Protein AF-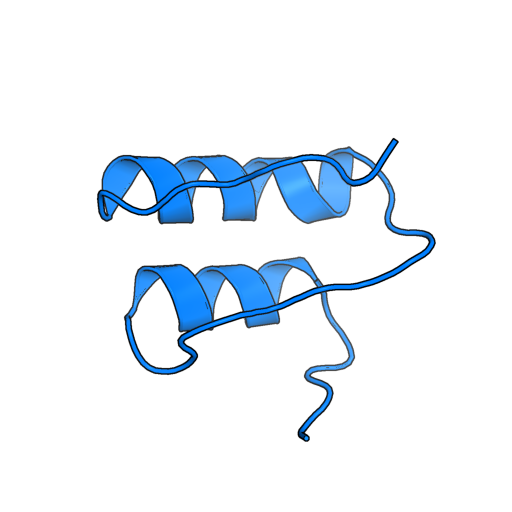A0A6V7IQ95-F1 (afdb_monomer_lite)

InterPro domains:
  IPR000760 Inositol monophosphatase-like [PF00459] (2-49)
  IPR020550 Inositol monophosphatase, conserved site [PS00630] (30-44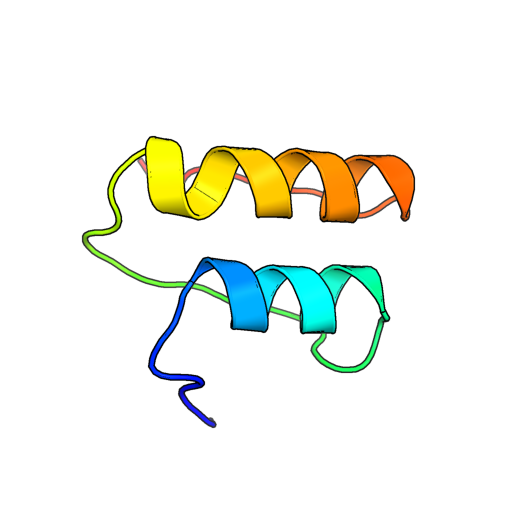)

pLDDT: mean 85.96, std 9.35, range [56.28, 95.19]

Radius of gyration: 9.88 Å; chains: 1; bounding box: 24×19×22 Å

Sequence (50 aa):
IRNAGSTALALAYVARGIIDVFHMDFTNSWDIAAGWLMVEEAGGTVTDSK

Secondary structure (DSSP, 8-state):
----S-HHHHHHHHHTTS-S----SS--HHHHHHHHHHHHHTT-------

Foldseek 3Di:
DDDPVAQQVVLLCCLVVVDVDDDDPDDDPVSCVNSCVSQVVSVHDDDDPD

Organism: NCBI:txid1563983

Structure (mmCIF, N/CA/C/O backbone):
data_AF-A0A6V7IQ95-F1
#
_entry.id   AF-A0A6V7IQ95-F1
#
loop_
_atom_site.group_PDB
_atom_site.id
_atom_site.type_symbol
_atom_site.label_atom_id
_atom_site.label_alt_id
_atom_site.label_comp_id
_atom_site.label_asym_id
_atom_site.label_entity_id
_atom_site.label_seq_id
_atom_site.pdbx_PDB_ins_code
_atom_site.Cartn_x
_atom_site.Cartn_y
_atom_site.Cartn_z
_atom_site.occupancy
_atom_site.B_iso_or_equiv
_atom_site.auth_seq_id
_atom_site.auth_comp_id
_atom_site.auth_asym_id
_atom_site.auth_atom_id
_atom_site.pdbx_PDB_model_num
ATOM 1 N N . ILE A 1 1 ? 1.703 -7.000 -16.074 1.00 56.78 1 ILE A N 1
ATOM 2 C CA . ILE A 1 1 ? 2.569 -6.637 -14.927 1.00 56.78 1 ILE A CA 1
ATOM 3 C C . ILE A 1 1 ? 3.231 -5.305 -15.259 1.00 56.78 1 ILE A C 1
ATOM 5 O O . ILE A 1 1 ? 3.979 -5.243 -16.228 1.00 56.78 1 ILE A O 1
ATOM 9 N N . ARG A 1 2 ? 2.876 -4.226 -14.553 1.00 66.56 2 ARG A N 1
ATOM 10 C CA . ARG A 1 2 ? 3.518 -2.909 -14.686 1.00 66.56 2 ARG A CA 1
ATOM 11 C C . ARG A 1 2 ? 4.014 -2.483 -13.311 1.00 66.56 2 ARG A C 1
ATOM 13 O O . ARG A 1 2 ? 3.293 -2.673 -12.341 1.00 66.56 2 ARG A O 1
ATOM 20 N N . ASN A 1 3 ? 5.224 -1.937 -13.242 1.00 65.81 3 ASN A N 1
ATOM 21 C CA . ASN A 1 3 ? 5.796 -1.438 -11.999 1.00 65.81 3 ASN A CA 1
ATOM 22 C C . ASN A 1 3 ? 5.771 0.094 -12.021 1.00 65.81 3 ASN A C 1
ATOM 24 O O . ASN A 1 3 ? 6.298 0.700 -12.953 1.00 65.81 3 ASN A O 1
ATOM 28 N N . ALA A 1 4 ? 5.137 0.710 -11.025 1.00 70.06 4 ALA A N 1
ATOM 29 C CA . ALA A 1 4 ? 5.072 2.164 -10.903 1.00 70.06 4 ALA A CA 1
ATOM 30 C C . ALA A 1 4 ? 6.403 2.771 -10.421 1.00 70.06 4 ALA A C 1
ATOM 32 O O . ALA A 1 4 ? 6.568 3.986 -10.489 1.00 70.06 4 ALA A O 1
ATOM 33 N N . GLY A 1 5 ? 7.335 1.953 -9.906 1.00 78.50 5 GLY A N 1
ATOM 34 C CA . GLY A 1 5 ? 8.606 2.420 -9.334 1.00 78.50 5 GLY A CA 1
ATOM 35 C C . GLY A 1 5 ? 8.448 3.218 -8.032 1.00 78.50 5 GLY A C 1
ATOM 36 O O . GLY A 1 5 ? 9.434 3.684 -7.475 1.00 78.50 5 GLY A O 1
ATOM 37 N N . SER A 1 6 ? 7.212 3.372 -7.548 1.00 83.69 6 SER A N 1
ATOM 38 C CA . SER A 1 6 ? 6.841 4.050 -6.311 1.00 83.69 6 SER A CA 1
ATOM 39 C C . SER A 1 6 ? 5.652 3.325 -5.681 1.00 83.69 6 SER A C 1
ATOM 41 O O . SER A 1 6 ? 4.581 3.234 -6.288 1.00 83.69 6 SER A O 1
ATOM 43 N N . THR A 1 7 ? 5.847 2.828 -4.458 1.00 87.50 7 THR A N 1
ATOM 44 C CA . THR A 1 7 ? 4.823 2.148 -3.650 1.00 87.50 7 THR A CA 1
ATOM 45 C C . THR A 1 7 ? 3.611 3.048 -3.415 1.00 87.50 7 THR A C 1
ATOM 47 O O . THR A 1 7 ? 2.480 2.640 -3.668 1.00 87.50 7 THR A O 1
ATOM 50 N N . ALA A 1 8 ? 3.841 4.301 -3.009 1.00 88.44 8 ALA A N 1
ATOM 51 C CA . ALA A 1 8 ? 2.772 5.256 -2.729 1.00 88.44 8 ALA A CA 1
ATOM 52 C C . ALA A 1 8 ? 1.902 5.532 -3.966 1.00 88.44 8 ALA A C 1
ATOM 54 O O . ALA A 1 8 ? 0.674 5.539 -3.880 1.00 88.44 8 ALA A O 1
ATOM 55 N N . LEU A 1 9 ? 2.529 5.709 -5.136 1.00 89.06 9 LEU A N 1
ATOM 56 C CA . LEU A 1 9 ? 1.800 5.939 -6.383 1.00 89.06 9 LEU A CA 1
ATOM 57 C 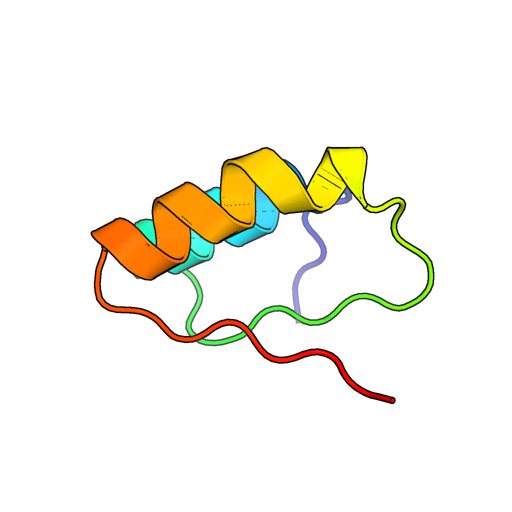C . LEU A 1 9 ? 0.979 4.708 -6.789 1.00 89.06 9 LEU A C 1
ATOM 59 O O . LEU A 1 9 ? -0.157 4.847 -7.238 1.00 89.06 9 LEU A O 1
ATOM 63 N N . ALA A 1 10 ? 1.534 3.507 -6.622 1.00 90.75 10 ALA A N 1
ATOM 64 C CA . ALA A 1 10 ? 0.816 2.276 -6.921 1.00 90.75 10 ALA A CA 1
ATOM 65 C C . ALA A 1 10 ? -0.416 2.093 -6.021 1.00 90.75 10 ALA A C 1
ATOM 67 O O . ALA A 1 10 ? -1.491 1.780 -6.528 1.00 90.75 10 ALA A O 1
ATOM 68 N N . LEU A 1 11 ? -0.296 2.370 -4.719 1.00 90.31 11 LEU A N 1
ATOM 69 C CA . LEU A 1 11 ? -1.419 2.321 -3.778 1.00 90.31 11 LEU A CA 1
ATOM 70 C C . LEU A 1 11 ? -2.497 3.362 -4.102 1.00 90.31 11 LEU A C 1
ATOM 72 O O . LEU A 1 11 ? -3.681 3.049 -4.033 1.00 90.31 11 LEU A O 1
ATOM 76 N N . ALA A 1 12 ? -2.119 4.562 -4.550 1.00 92.44 12 ALA A N 1
ATOM 77 C CA . ALA A 1 12 ? -3.086 5.556 -5.019 1.00 92.44 12 ALA A CA 1
ATOM 78 C C . ALA A 1 12 ? -3.874 5.067 -6.250 1.00 92.44 12 ALA A C 1
ATOM 80 O O . ALA A 1 12 ? -5.074 5.320 -6.367 1.00 92.44 12 ALA A O 1
ATOM 81 N N . TYR A 1 13 ? -3.230 4.332 -7.163 1.00 92.19 13 TYR A N 1
ATOM 82 C CA . TYR A 1 13 ? -3.921 3.701 -8.291 1.00 92.19 13 TYR A CA 1
ATOM 83 C C . TYR A 1 13 ? -4.852 2.559 -7.864 1.00 92.19 13 TYR A C 1
ATOM 85 O O . TYR A 1 13 ? -5.907 2.400 -8.484 1.00 92.19 13 TYR A O 1
ATOM 93 N N . VAL A 1 14 ? -4.489 1.806 -6.820 1.00 92.56 14 VAL A N 1
ATOM 94 C CA . VAL A 1 14 ? -5.359 0.786 -6.209 1.00 92.56 14 VAL A CA 1
ATOM 95 C C . VAL A 1 14 ? -6.577 1.438 -5.560 1.00 92.56 14 VAL A C 1
ATOM 97 O O . VAL A 1 14 ? -7.702 1.067 -5.878 1.00 92.56 14 VAL A O 1
ATOM 100 N N . ALA A 1 15 ? -6.381 2.479 -4.748 1.00 93.12 15 ALA A N 1
ATOM 101 C CA . ALA A 1 15 ? -7.475 3.225 -4.124 1.00 93.12 15 ALA A CA 1
ATOM 102 C C . ALA A 1 15 ? -8.439 3.832 -5.162 1.00 93.12 15 ALA A C 1
ATOM 104 O O . ALA A 1 15 ? -9.644 3.906 -4.943 1.00 93.12 15 ALA A O 1
ATOM 105 N N . ARG A 1 16 ? -7.926 4.234 -6.332 1.00 93.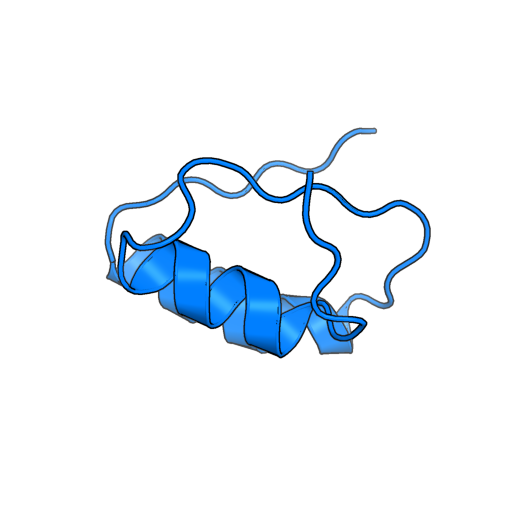44 16 ARG A N 1
ATOM 106 C CA . ARG A 1 16 ? -8.740 4.745 -7.447 1.00 93.44 16 ARG A CA 1
ATOM 107 C C . ARG A 1 16 ? -9.438 3.644 -8.267 1.00 93.44 16 ARG A C 1
ATOM 109 O O . ARG A 1 16 ? -10.184 3.976 -9.186 1.00 93.44 16 ARG A O 1
ATOM 116 N N . GLY A 1 17 ? -9.155 2.365 -8.015 1.00 91.19 17 GLY A N 1
ATOM 117 C CA . GLY A 1 17 ? -9.706 1.231 -8.767 1.00 91.19 17 GLY A CA 1
ATOM 118 C C . GLY A 1 17 ? -9.136 1.054 -10.181 1.00 91.19 17 GLY A C 1
ATOM 119 O O . GLY A 1 17 ? -9.777 0.435 -11.024 1.00 91.19 17 GLY A O 1
ATOM 120 N N . ILE A 1 18 ? -7.958 1.621 -10.479 1.00 91.19 18 ILE A N 1
ATOM 121 C CA . ILE A 1 18 ? -7.269 1.401 -11.769 1.00 91.19 18 ILE A CA 1
ATOM 122 C C . ILE A 1 18 ? -6.458 0.102 -11.745 1.00 91.19 18 ILE A C 1
ATOM 124 O O . ILE A 1 18 ? -6.279 -0.538 -12.780 1.00 91.19 18 ILE A O 1
ATOM 128 N N . ILE A 1 19 ? -5.922 -0.250 -10.578 1.00 89.31 19 ILE A N 1
ATOM 129 C CA . ILE A 1 19 ? -5.127 -1.456 -10.363 1.00 89.31 19 ILE A CA 1
ATOM 130 C C . ILE A 1 19 ? -5.859 -2.314 -9.336 1.00 89.31 19 ILE A C 1
ATOM 132 O O . ILE A 1 19 ? -6.151 -1.829 -8.250 1.00 89.31 19 ILE A O 1
ATOM 136 N N . ASP A 1 20 ? -6.111 -3.583 -9.657 1.00 88.94 20 ASP A N 1
ATOM 137 C CA . ASP A 1 20 ? -6.799 -4.496 -8.737 1.00 88.94 20 ASP A CA 1
ATOM 138 C C . ASP A 1 20 ? -5.895 -4.962 -7.585 1.00 88.94 20 ASP A C 1
ATOM 140 O O . ASP A 1 20 ? -6.339 -5.088 -6.449 1.00 88.94 20 ASP A O 1
ATOM 144 N N . VAL A 1 21 ? -4.614 -5.233 -7.872 1.00 88.50 21 VAL A N 1
ATOM 145 C CA . VAL A 1 21 ? -3.647 -5.770 -6.901 1.00 88.50 21 VAL A CA 1
ATOM 146 C C . VAL A 1 21 ? -2.268 -5.149 -7.109 1.00 88.50 21 VAL A C 1
ATOM 148 O O . VAL A 1 21 ? -1.753 -5.099 -8.229 1.00 88.50 21 VAL A O 1
ATOM 151 N N . PHE A 1 22 ? -1.643 -4.735 -6.007 1.00 88.44 22 PHE A N 1
ATOM 152 C CA . PHE A 1 22 ? -0.250 -4.304 -5.954 1.00 88.44 22 PHE A CA 1
ATOM 153 C C . PHE A 1 22 ? 0.487 -5.051 -4.839 1.00 88.44 22 PHE A C 1
ATOM 155 O O . PHE A 1 22 ? -0.040 -5.221 -3.745 1.00 88.44 22 PHE A O 1
ATOM 162 N N . HIS A 1 23 ? 1.710 -5.485 -5.126 1.00 87.25 23 HIS A N 1
ATOM 163 C CA . HIS A 1 23 ? 2.581 -6.169 -4.179 1.00 87.25 23 HIS A CA 1
ATOM 164 C C . HIS A 1 23 ? 4.026 -5.742 -4.441 1.00 87.25 23 HIS A C 1
ATOM 166 O O . HIS A 1 23 ? 4.446 -5.662 -5.601 1.00 87.25 23 HIS A O 1
ATOM 172 N N . MET A 1 24 ? 4.765 -5.448 -3.373 1.00 82.44 24 MET A N 1
ATOM 173 C CA . MET A 1 24 ? 6.168 -5.065 -3.450 1.00 82.44 24 MET A CA 1
ATOM 174 C C . MET A 1 24 ? 6.924 -5.531 -2.214 1.00 82.44 24 MET A C 1
ATOM 176 O O . MET A 1 24 ? 6.595 -5.148 -1.093 1.00 82.44 24 MET A O 1
AT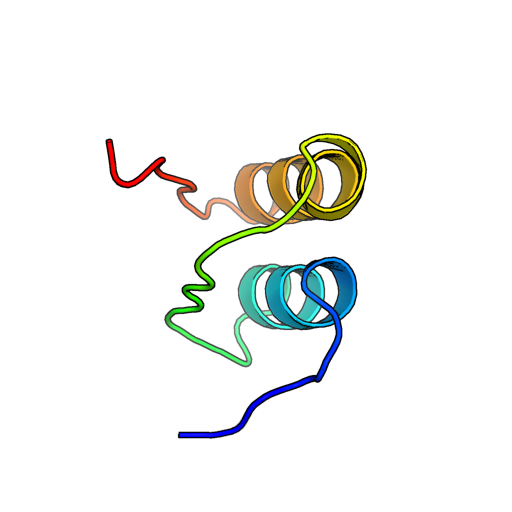OM 180 N N . ASP A 1 25 ? 7.979 -6.299 -2.455 1.00 78.00 25 ASP A N 1
ATOM 181 C CA . ASP A 1 25 ? 8.937 -6.680 -1.430 1.00 78.00 25 ASP A CA 1
ATOM 182 C C . ASP A 1 25 ? 9.879 -5.501 -1.135 1.00 78.00 25 ASP A C 1
ATOM 184 O O . ASP A 1 25 ? 10.309 -4.791 -2.048 1.00 78.00 25 ASP A O 1
ATOM 188 N N . PHE A 1 26 ? 10.227 -5.311 0.141 1.00 76.56 26 PHE A N 1
ATOM 189 C CA . PHE A 1 26 ? 11.199 -4.312 0.619 1.00 76.56 26 PHE A CA 1
ATOM 190 C C . PHE A 1 26 ? 10.784 -2.837 0.461 1.00 76.56 26 PHE A C 1
ATOM 192 O O . PHE A 1 26 ? 11.513 -2.022 -0.105 1.00 76.56 26 PHE A O 1
ATOM 199 N N . THR A 1 27 ? 9.638 -2.455 1.024 1.00 78.75 27 THR A N 1
ATOM 200 C CA . THR A 1 27 ? 9.221 -1.048 1.136 1.00 78.75 27 THR A CA 1
ATOM 201 C C . THR A 1 27 ? 9.243 -0.594 2.597 1.00 78.75 27 THR A C 1
ATOM 203 O O . THR A 1 27 ? 8.957 -1.370 3.508 1.00 78.75 27 THR A O 1
ATOM 206 N N . ASN A 1 28 ? 9.630 0.658 2.844 1.00 85.31 28 ASN A N 1
ATOM 207 C CA . ASN A 1 28 ? 9.634 1.189 4.201 1.00 85.31 28 ASN A CA 1
ATOM 208 C C . ASN A 1 28 ? 8.209 1.519 4.645 1.00 85.31 28 ASN A C 1
ATOM 210 O O . ASN A 1 28 ? 7.397 1.976 3.843 1.00 85.31 28 ASN A O 1
ATOM 214 N N . SER A 1 29 ? 7.918 1.393 5.941 1.00 85.81 29 SER A N 1
ATOM 215 C CA . SER A 1 29 ? 6.576 1.650 6.483 1.00 85.81 29 SER A CA 1
ATOM 216 C C . SER A 1 29 ? 6.040 3.049 6.141 1.00 85.81 29 SER A C 1
ATOM 218 O O . SER A 1 29 ? 4.842 3.210 5.924 1.00 85.81 29 SER A O 1
ATOM 220 N N . TRP A 1 30 ? 6.912 4.058 6.035 1.00 87.62 30 TRP A N 1
ATOM 221 C CA . TRP A 1 30 ? 6.516 5.423 5.668 1.00 87.62 30 TRP A CA 1
ATOM 222 C C . TRP A 1 30 ? 6.085 5.571 4.203 1.00 87.62 30 TRP A C 1
ATOM 224 O O . TRP A 1 30 ? 5.239 6.413 3.914 1.00 87.62 30 TRP A O 1
ATOM 234 N N . ASP A 1 31 ? 6.601 4.742 3.291 1.00 85.38 31 ASP A N 1
ATOM 235 C CA . ASP A 1 31 ? 6.217 4.769 1.873 1.00 85.38 31 ASP A CA 1
ATOM 236 C C . ASP A 1 31 ? 4.823 4.154 1.646 1.00 85.38 31 ASP A C 1
ATOM 238 O O . ASP A 1 31 ? 4.148 4.476 0.667 1.00 85.38 31 ASP A O 1
ATOM 242 N N . ILE A 1 32 ? 4.379 3.286 2.564 1.00 89.31 32 ILE A N 1
ATOM 243 C CA . ILE A 1 32 ? 3.077 2.606 2.521 1.00 89.31 32 ILE A CA 1
ATOM 244 C C . ILE A 1 32 ? 2.023 3.385 3.309 1.00 89.31 32 ILE A C 1
ATOM 246 O O . ILE A 1 32 ? 0.871 3.406 2.896 1.00 89.31 32 ILE A O 1
ATOM 250 N N . ALA A 1 33 ? 2.388 4.038 4.420 1.00 90.31 33 ALA A N 1
ATOM 251 C CA . ALA A 1 33 ? 1.438 4.607 5.385 1.00 90.31 33 ALA A CA 1
ATOM 252 C C . ALA A 1 33 ? 0.359 5.502 4.748 1.00 90.31 33 ALA A C 1
ATOM 254 O O . ALA A 1 33 ? -0.828 5.340 5.026 1.00 90.31 33 ALA A O 1
ATOM 255 N N . ALA A 1 34 ? 0.755 6.413 3.853 1.00 90.62 34 ALA A N 1
ATOM 256 C CA . ALA A 1 34 ? -0.194 7.285 3.161 1.00 90.62 34 ALA A CA 1
ATOM 257 C C . ALA A 1 34 ? -1.094 6.511 2.184 1.00 90.62 34 ALA A C 1
ATOM 259 O O . ALA A 1 34 ? -2.291 6.772 2.103 1.00 90.62 34 ALA A O 1
ATOM 260 N N . GLY A 1 35 ? -0.526 5.549 1.453 1.00 90.50 35 GLY A N 1
ATOM 261 C CA . GLY A 1 35 ? -1.276 4.718 0.515 1.00 90.50 35 GLY A CA 1
ATOM 262 C C . GLY A 1 35 ? -2.222 3.740 1.213 1.00 90.50 35 GLY A C 1
ATOM 263 O O . GLY A 1 35 ? -3.313 3.502 0.712 1.00 90.50 35 GLY A O 1
ATOM 264 N N . TRP A 1 36 ? -1.842 3.232 2.387 1.00 91.62 36 TRP A N 1
ATOM 265 C CA . TRP A 1 36 ? -2.671 2.362 3.217 1.00 91.62 36 TRP A CA 1
ATOM 266 C C . TRP A 1 36 ? -3.982 3.053 3.572 1.00 91.62 36 TRP A C 1
ATOM 268 O O . TRP A 1 36 ? -5.049 2.525 3.274 1.00 91.62 36 TRP A O 1
ATOM 278 N N . LEU A 1 37 ? -3.895 4.266 4.127 1.00 92.75 37 LEU A N 1
ATOM 279 C CA . LEU A 1 37 ? -5.074 5.043 4.497 1.00 92.75 37 LEU A CA 1
ATOM 280 C C . LEU A 1 37 ? -5.966 5.316 3.278 1.00 92.75 37 LEU A C 1
ATOM 282 O O . LEU A 1 37 ? -7.176 5.150 3.354 1.00 92.75 37 LEU A O 1
ATOM 286 N N . MET A 1 38 ? -5.381 5.681 2.130 1.00 93.75 38 MET A N 1
ATOM 287 C CA . MET A 1 38 ? -6.156 5.902 0.901 1.00 93.75 38 MET A CA 1
ATOM 288 C C . MET A 1 38 ? -6.916 4.650 0.454 1.00 93.75 38 MET A C 1
ATOM 290 O O . MET A 1 38 ? -8.058 4.758 0.014 1.00 93.75 38 MET A O 1
ATOM 294 N N . VAL A 1 39 ? -6.284 3.477 0.532 1.00 93.56 39 VAL A N 1
ATOM 295 C CA . VAL A 1 39 ? -6.911 2.210 0.137 1.00 93.56 39 VAL A CA 1
ATOM 296 C C . VAL A 1 39 ? -8.018 1.827 1.118 1.00 93.56 39 VAL A C 1
ATOM 298 O O . VAL A 1 39 ? -9.091 1.442 0.663 1.00 93.56 39 VAL A O 1
ATOM 301 N N . GLU A 1 40 ? -7.805 1.976 2.427 1.00 94.12 40 GLU A N 1
ATOM 302 C CA . GLU A 1 40 ? -8.841 1.704 3.434 1.00 94.12 40 GLU A CA 1
ATOM 303 C C . GLU A 1 40 ? -10.060 2.623 3.283 1.00 94.12 40 GLU A C 1
ATOM 305 O O . GLU A 1 40 ? -11.190 2.138 3.267 1.00 94.12 40 GLU A O 1
ATOM 310 N N . GLU A 1 41 ? -9.854 3.929 3.090 1.00 95.19 41 GLU A N 1
ATOM 311 C CA . GLU A 1 41 ? -10.946 4.898 2.888 1.00 95.19 41 GLU A CA 1
ATOM 312 C C . GLU A 1 41 ? -11.711 4.656 1.575 1.00 95.19 41 GLU A C 1
ATOM 314 O O . GLU A 1 41 ? -12.907 4.930 1.474 1.00 95.19 41 GLU A O 1
ATOM 319 N N . ALA A 1 42 ? -11.044 4.096 0.563 1.00 94.06 42 ALA A N 1
ATOM 320 C CA . ALA A 1 42 ? -11.685 3.650 -0.672 1.00 94.06 42 ALA A CA 1
ATOM 321 C C . ALA A 1 42 ? -12.456 2.319 -0.516 1.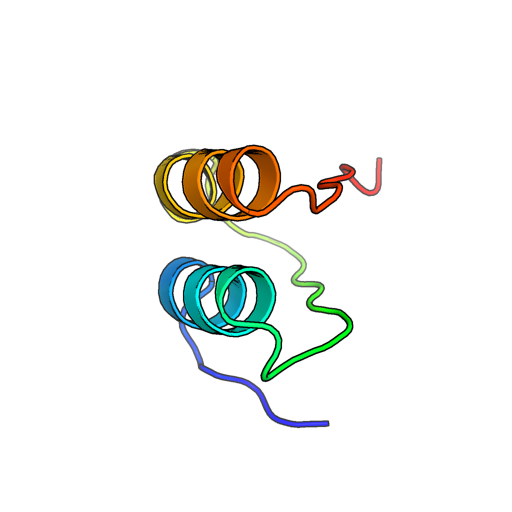00 94.06 42 ALA A C 1
ATOM 323 O O . ALA A 1 42 ? -13.091 1.867 -1.471 1.00 94.06 42 ALA A O 1
ATOM 324 N N . GLY A 1 43 ? -12.417 1.687 0.664 1.00 94.25 43 GLY A N 1
ATOM 325 C CA . GLY A 1 43 ? -13.046 0.392 0.945 1.00 94.25 43 GLY A CA 1
ATOM 326 C C . GLY A 1 43 ? -12.214 -0.820 0.512 1.00 94.25 43 GLY A C 1
ATOM 327 O O . GLY A 1 43 ? -12.739 -1.932 0.438 1.00 94.25 43 GLY A O 1
ATOM 328 N N . GLY A 1 44 ? -10.935 -0.620 0.196 1.00 92.31 44 GLY A N 1
ATOM 329 C CA . GLY A 1 44 ? -9.989 -1.682 -0.128 1.00 92.31 44 GLY A CA 1
ATOM 330 C C . GLY A 1 44 ? -9.392 -2.344 1.115 1.00 92.31 44 GLY A C 1
ATOM 331 O O . GLY A 1 44 ? -9.603 -1.922 2.249 1.00 92.31 44 GLY A O 1
ATOM 332 N N . THR A 1 45 ? -8.625 -3.412 0.904 1.00 92.19 45 THR A N 1
ATOM 333 C CA . THR A 1 45 ? -7.942 -4.145 1.979 1.00 92.19 45 THR A CA 1
ATOM 334 C C . THR A 1 45 ? -6.445 -4.157 1.717 1.00 92.19 45 THR A C 1
ATOM 336 O O . THR A 1 45 ? -6.008 -4.480 0.613 1.00 92.19 45 THR A O 1
ATOM 339 N N . VAL A 1 46 ? -5.662 -3.827 2.742 1.00 89.69 46 VAL A N 1
ATOM 340 C CA . VAL A 1 46 ? -4.201 -3.926 2.717 1.00 89.69 46 VAL A CA 1
ATOM 341 C C . VAL A 1 46 ? -3.780 -5.014 3.695 1.00 89.69 46 VAL A C 1
ATOM 343 O O . VAL A 1 46 ? -4.215 -5.036 4.844 1.00 89.69 46 VAL A O 1
ATOM 346 N N . THR A 1 47 ? -2.945 -5.938 3.232 1.00 88.62 47 THR A N 1
ATOM 347 C CA . THR A 1 47 ? -2.435 -7.054 4.036 1.00 88.62 47 THR A CA 1
ATOM 348 C C . THR A 1 47 ? -0.930 -7.159 3.894 1.00 88.62 47 THR A C 1
ATOM 350 O O . THR A 1 47 ? -0.400 -7.102 2.785 1.00 88.62 47 THR A O 1
ATOM 353 N N . ASP A 1 48 ? -0.258 -7.346 5.026 1.00 84.06 48 ASP A N 1
ATOM 354 C CA . ASP A 1 48 ? 1.168 -7.643 5.073 1.00 84.06 48 ASP A CA 1
ATOM 355 C C . ASP A 1 48 ? 1.406 -9.127 4.750 1.00 84.06 48 ASP A C 1
ATOM 357 O O . ASP A 1 48 ? 0.685 -10.008 5.226 1.00 84.06 48 ASP A O 1
ATOM 361 N N . SER A 1 49 ? 2.409 -9.390 3.915 1.00 69.12 49 SER A N 1
ATOM 362 C CA . SER A 1 49 ? 2.846 -10.733 3.534 1.00 69.12 49 SER A CA 1
ATOM 363 C C . SER A 1 49 ? 4.000 -11.135 4.454 1.00 69.12 49 SER A C 1
ATOM 365 O O . SER A 1 49 ? 5.162 -11.067 4.062 1.00 69.12 49 SER A O 1
ATOM 367 N N . LYS A 1 50 ? 3.682 -11.481 5.704 1.00 56.28 50 LYS A N 1
ATOM 368 C CA . LYS A 1 50 ? 4.659 -12.023 6.657 1.00 56.28 50 LYS A CA 1
ATOM 369 C C . LYS A 1 50 ? 4.901 -13.512 6.433 1.00 56.28 50 LYS A C 1
ATOM 371 O O . LYS A 1 50 ? 3.903 -14.240 6.240 1.00 56.28 50 LYS A O 1
#